Protein AF-W4SC70-F1 (afdb_monomer_lite)

Foldseek 3Di:
DDQDPDVLGKDWDDPPQFIWIPDWAFPCVDPQRWIWTQDRNDTGTDHHDDPVVVVVVVVSSVVSCCVVVVVDDDPPPPPPPPDPDDDDDDPPPPVVVVVVVVPD

Sequence (104 aa):
MVTPFTPTDWRMTFNGESVTLSPSVGNWNQDCRSHYVIQENRVIECGPWSEAHVEAERNRDKSAKAQYYQVSTPVKSDTTATEFTDDAARASGLWSRLREWLFR

pLDDT: mean 78.41, std 18.68, range [39.41, 97.94]

Organism: NCBI:txid1418095

Radius of gyration: 24.66 Å; chains: 1; bounding box: 50×75×33 Å

Secondary structure (DSSP, 8-state):
------TTS-EEEE-SS-EEEEEEEE-TTSTT--EEEEETTEEEEEPPPPHHHHHHHHHHHHHHHHHHHHH-------------------TTTTHHHHHHHHT-

Structure (mmCIF, N/CA/C/O backbone):
data_AF-W4SC70-F1
#
_entry.id   AF-W4SC70-F1
#
loop_
_atom_site.group_PDB
_atom_site.id
_atom_site.type_symbol
_atom_site.label_atom_id
_atom_site.label_alt_id
_atom_site.label_comp_id
_atom_site.label_asym_id
_atom_site.label_entity_id
_atom_site.label_seq_id
_atom_site.pdbx_PDB_ins_code
_atom_site.Cartn_x
_atom_site.Cartn_y
_atom_site.Cartn_z
_atom_site.occupancy
_atom_site.B_iso_or_equiv
_atom_site.auth_seq_id
_atom_site.auth_comp_id
_atom_site.auth_asym_id
_atom_site.auth_atom_id
_atom_site.pdbx_PDB_model_num
ATOM 1 N N . MET A 1 1 ? -4.394 -8.585 -7.887 1.00 67.00 1 MET A N 1
ATOM 2 C CA . MET A 1 1 ? -3.894 -8.073 -6.594 1.00 67.00 1 MET A CA 1
ATOM 3 C C . MET A 1 1 ? -5.067 -8.021 -5.629 1.00 67.00 1 MET A C 1
ATOM 5 O O . MET A 1 1 ? -6.166 -7.737 -6.084 1.00 67.00 1 MET A O 1
ATOM 9 N N . VAL A 1 2 ? -4.844 -8.306 -4.348 1.00 81.94 2 VAL A N 1
ATOM 10 C CA . VAL A 1 2 ? -5.824 -8.123 -3.265 1.00 81.94 2 VAL A CA 1
ATOM 11 C C . VAL A 1 2 ? -5.131 -7.441 -2.085 1.00 81.94 2 VAL A C 1
ATOM 13 O O . VAL A 1 2 ? -3.921 -7.601 -1.939 1.00 81.94 2 VAL A O 1
ATOM 16 N N . THR A 1 3 ? -5.880 -6.698 -1.267 1.00 87.81 3 THR A N 1
ATOM 17 C CA . THR A 1 3 ? -5.377 -5.990 -0.073 1.00 87.81 3 THR A CA 1
ATOM 18 C C . THR A 1 3 ? -6.038 -6.519 1.209 1.00 87.81 3 THR A C 1
ATOM 20 O O . THR A 1 3 ? -6.858 -5.822 1.809 1.00 87.81 3 THR A O 1
ATOM 23 N N . PRO A 1 4 ? -5.782 -7.776 1.611 1.00 90.19 4 PRO A N 1
ATOM 24 C CA . PRO A 1 4 ? -6.347 -8.337 2.833 1.00 90.19 4 PRO A CA 1
ATOM 25 C C . PRO A 1 4 ? -5.831 -7.624 4.092 1.00 90.19 4 PRO A C 1
ATOM 27 O O . PRO A 1 4 ? -4.651 -7.309 4.210 1.00 90.19 4 PRO A O 1
ATOM 30 N N . PHE A 1 5 ? -6.699 -7.433 5.082 1.00 91.25 5 PHE A N 1
ATOM 31 C CA . PHE A 1 5 ? -6.324 -6.879 6.390 1.00 91.25 5 PHE A CA 1
ATOM 32 C C . PHE A 1 5 ? -5.894 -7.970 7.372 1.00 91.25 5 PHE A C 1
ATOM 34 O O . PHE A 1 5 ? -6.346 -8.005 8.518 1.00 91.25 5 PHE A O 1
ATOM 41 N N . THR A 1 6 ? -5.044 -8.900 6.923 1.00 90.25 6 THR A N 1
ATOM 42 C CA . THR A 1 6 ? -4.436 -9.840 7.868 1.00 90.25 6 THR A CA 1
ATOM 43 C C . THR A 1 6 ? -3.458 -9.092 8.782 1.00 90.25 6 THR A C 1
ATOM 45 O O . THR A 1 6 ? -2.972 -8.015 8.423 1.00 90.25 6 THR A O 1
ATOM 48 N N . PRO A 1 7 ? -3.114 -9.652 9.953 1.00 90.31 7 PRO A N 1
ATOM 49 C CA . PRO A 1 7 ? -2.221 -8.999 10.911 1.00 90.31 7 PRO A CA 1
ATOM 50 C C . PRO A 1 7 ? -0.847 -8.589 10.357 1.00 90.31 7 PRO A C 1
ATOM 52 O O . PRO A 1 7 ? -0.209 -7.703 10.930 1.00 90.31 7 PRO A O 1
ATOM 55 N N . THR A 1 8 ? -0.391 -9.221 9.271 1.00 91.88 8 THR A N 1
ATOM 56 C CA . THR A 1 8 ? 0.934 -8.995 8.675 1.00 91.88 8 THR A CA 1
ATOM 57 C C . THR A 1 8 ? 0.911 -8.225 7.360 1.00 91.88 8 THR A C 1
ATOM 59 O O . THR A 1 8 ? 1.970 -7.783 6.926 1.00 91.88 8 THR A O 1
ATOM 62 N N . ASP A 1 9 ? -0.255 -8.092 6.724 1.00 91.44 9 ASP A N 1
ATOM 63 C CA . ASP A 1 9 ? -0.390 -7.478 5.404 1.00 91.44 9 ASP A CA 1
ATOM 64 C C . ASP A 1 9 ? -0.622 -5.952 5.533 1.00 91.44 9 ASP A C 1
ATOM 66 O O . ASP A 1 9 ? 0.262 -5.212 5.972 1.00 91.44 9 ASP A O 1
ATOM 70 N N . TRP A 1 10 ? -1.812 -5.457 5.171 1.00 92.62 10 TRP A N 1
ATOM 71 C CA . TRP A 1 10 ? -2.153 -4.036 5.249 1.00 92.62 10 TRP A CA 1
ATOM 72 C C . TRP A 1 10 ? -2.826 -3.678 6.572 1.00 92.62 10 TRP A C 1
ATOM 74 O O . TRP A 1 10 ? -3.669 -4.404 7.099 1.00 92.62 10 TRP A O 1
ATOM 84 N N . ARG A 1 11 ? -2.502 -2.488 7.073 1.00 93.81 11 ARG A N 1
ATOM 85 C CA . ARG A 1 11 ? -3.095 -1.870 8.252 1.00 93.81 11 ARG A CA 1
ATOM 86 C C . ARG A 1 11 ? -3.801 -0.586 7.859 1.00 93.81 11 ARG A C 1
ATOM 88 O O . ARG A 1 11 ? -3.170 0.357 7.379 1.00 93.81 11 ARG A O 1
ATOM 95 N N . MET A 1 12 ? -5.098 -0.552 8.133 1.00 95.56 12 MET A N 1
ATOM 96 C CA . MET A 1 12 ? -5.898 0.662 8.089 1.00 95.56 12 MET A CA 1
ATOM 97 C C . MET A 1 12 ? -5.971 1.269 9.491 1.00 95.56 12 MET A C 1
ATOM 99 O O . MET A 1 12 ? -6.293 0.573 10.455 1.00 95.56 12 MET A O 1
ATOM 103 N N . THR A 1 13 ? -5.671 2.557 9.613 1.00 96.25 13 THR A N 1
ATOM 104 C CA . THR A 1 13 ? -5.844 3.326 10.847 1.00 96.25 13 THR A CA 1
ATOM 105 C C . THR A 1 13 ? -6.885 4.413 10.633 1.00 96.25 13 THR A C 1
ATOM 107 O O . THR A 1 13 ? -6.962 5.008 9.560 1.00 96.25 13 THR A O 1
ATOM 110 N N . PHE A 1 14 ? -7.693 4.663 11.662 1.00 97.25 14 PHE A N 1
ATOM 111 C CA . PHE A 1 14 ? -8.668 5.747 11.699 1.00 97.25 14 PHE A CA 1
ATOM 112 C C . PHE A 1 14 ? -8.467 6.529 12.994 1.00 97.25 14 PHE A C 1
ATOM 114 O O . PHE A 1 14 ? -8.485 5.938 14.073 1.00 97.25 14 PHE A O 1
ATOM 121 N N . ASN A 1 15 ? -8.244 7.837 12.889 1.00 95.56 15 ASN A N 1
ATOM 122 C CA . ASN A 1 15 ? -7.976 8.702 14.044 1.00 95.56 15 ASN A CA 1
ATOM 123 C C . ASN A 1 15 ? -9.223 9.460 14.547 1.00 95.56 15 ASN A C 1
ATOM 125 O O . ASN A 1 15 ? -9.094 10.323 15.409 1.00 95.56 15 ASN A O 1
ATOM 129 N N . GLY A 1 16 ? -10.412 9.157 14.015 1.00 97.75 16 GLY A N 1
ATOM 130 C CA . GLY A 1 16 ? -11.653 9.886 14.299 1.00 97.75 16 GLY A CA 1
ATOM 131 C C . GLY A 1 16 ? -12.046 10.895 13.215 1.00 97.75 16 GLY A C 1
ATOM 132 O O . GLY A 1 16 ? -13.210 11.275 13.146 1.00 97.75 16 GLY A O 1
ATOM 133 N N . GLU A 1 17 ? -11.117 11.268 12.334 1.00 97.94 17 GLU A N 1
ATOM 134 C CA . GLU A 1 17 ? -11.339 12.232 11.247 1.00 97.94 17 GLU A CA 1
ATOM 135 C C . GLU A 1 17 ? -10.907 11.672 9.886 1.00 97.94 17 GLU A C 1
ATOM 137 O O . GLU A 1 17 ? -11.603 11.816 8.879 1.00 97.94 17 GLU A O 1
ATOM 142 N N . SER A 1 18 ? -9.764 10.989 9.847 1.00 97.69 18 SER A N 1
ATOM 143 C CA . SER A 1 18 ? -9.143 10.532 8.618 1.00 97.69 18 SER A CA 1
ATOM 144 C C . SER A 1 18 ? -8.620 9.104 8.693 1.00 97.69 18 SER A C 1
ATOM 146 O O . SER A 1 18 ? -8.291 8.566 9.755 1.00 97.69 18 SER A O 1
ATOM 148 N N . VAL A 1 19 ? -8.594 8.475 7.521 1.00 96.88 19 VAL A N 1
ATOM 149 C CA . VAL A 1 19 ? -8.146 7.107 7.298 1.00 96.88 19 VAL A CA 1
ATOM 150 C C . VAL A 1 19 ? -6.776 7.125 6.638 1.00 96.88 19 VAL A C 1
ATOM 152 O O . VAL A 1 19 ? -6.537 7.857 5.676 1.00 96.88 19 VAL A O 1
ATOM 155 N N . THR A 1 20 ? -5.884 6.278 7.138 1.00 97.38 20 THR A N 1
ATOM 156 C CA . THR A 1 20 ? -4.574 6.014 6.540 1.00 97.38 20 THR A CA 1
ATOM 157 C C . THR A 1 20 ? -4.411 4.515 6.315 1.00 97.38 20 THR A C 1
ATOM 159 O O . THR A 1 20 ? -4.833 3.705 7.140 1.00 97.38 20 THR A O 1
ATOM 162 N N . LEU A 1 21 ? -3.806 4.141 5.190 1.00 96.00 21 LEU A N 1
ATOM 163 C CA . LEU A 1 21 ? -3.508 2.762 4.817 1.00 96.00 21 LEU A CA 1
ATOM 164 C C . LEU A 1 21 ? -1.999 2.593 4.655 1.00 96.00 21 LEU A C 1
ATOM 166 O O . LEU A 1 21 ? -1.356 3.347 3.925 1.00 96.00 21 LEU A O 1
ATOM 170 N N . SER A 1 22 ? -1.443 1.585 5.321 1.00 92.12 22 SER A N 1
ATOM 171 C CA . SER A 1 22 ? -0.012 1.275 5.272 1.00 92.12 22 SER A CA 1
ATOM 172 C C . SER A 1 22 ? 0.229 -0.241 5.254 1.00 92.12 22 SER A C 1
ATOM 174 O O . SER A 1 22 ? -0.520 -0.962 5.913 1.00 92.12 22 SER A O 1
ATOM 176 N N . PRO A 1 23 ? 1.254 -0.757 4.551 1.00 91.56 23 PRO A N 1
ATOM 177 C CA . PRO A 1 23 ? 2.110 -0.051 3.590 1.00 91.56 23 PRO A CA 1
ATOM 178 C C . PRO A 1 23 ? 1.337 0.330 2.307 1.00 91.56 23 PRO A C 1
ATOM 180 O O . PRO A 1 23 ? 0.110 0.235 2.264 1.00 91.56 23 PRO A O 1
ATOM 183 N N . SER A 1 24 ? 2.042 0.806 1.277 1.00 92.00 24 SER A N 1
ATOM 184 C CA . SER A 1 24 ? 1.435 1.185 -0.004 1.00 92.00 24 SER A CA 1
ATOM 185 C C . SER A 1 24 ? 0.665 0.030 -0.661 1.00 92.00 24 SER A C 1
ATOM 187 O O . SER A 1 24 ? 0.928 -1.156 -0.440 1.00 92.00 24 SER A O 1
ATOM 189 N N . VAL A 1 25 ? -0.308 0.381 -1.498 1.00 91.06 25 VAL A N 1
ATOM 190 C CA . VAL A 1 25 ? -1.018 -0.563 -2.363 1.00 91.06 25 VAL A CA 1
ATOM 191 C C . VAL A 1 25 ? -0.336 -0.521 -3.719 1.00 91.06 25 VAL A C 1
ATOM 193 O O . VAL A 1 25 ? -0.452 0.464 -4.446 1.00 91.06 25 VAL A O 1
ATOM 196 N N . GLY A 1 26 ? 0.416 -1.569 -4.052 1.00 87.62 26 GLY A N 1
ATOM 197 C CA . GLY A 1 26 ? 1.153 -1.631 -5.307 1.00 87.62 26 GLY A CA 1
ATOM 198 C C . GLY A 1 26 ? 0.839 -2.830 -6.187 1.00 87.62 26 GLY A C 1
ATOM 199 O O . GLY A 1 26 ? 0.750 -3.968 -5.734 1.00 87.62 26 GLY A O 1
ATOM 200 N N . ASN A 1 27 ? 0.734 -2.567 -7.486 1.00 81.75 27 ASN A N 1
ATOM 201 C CA . ASN A 1 27 ? 0.451 -3.556 -8.514 1.00 81.75 27 ASN A CA 1
ATOM 202 C C . ASN A 1 27 ? 1.751 -4.034 -9.182 1.00 81.75 27 ASN A C 1
ATOM 204 O O . ASN A 1 27 ? 1.963 -3.874 -10.382 1.00 81.75 27 ASN A O 1
ATOM 208 N N . TRP A 1 28 ? 2.664 -4.588 -8.381 1.00 75.62 28 TRP A N 1
ATOM 209 C CA . TRP A 1 28 ? 4.051 -4.861 -8.792 1.00 75.62 28 TRP A CA 1
ATOM 210 C C . TRP A 1 28 ? 4.211 -5.992 -9.817 1.00 75.62 28 TRP A C 1
ATOM 212 O O . TRP A 1 28 ? 5.277 -6.135 -10.408 1.00 75.62 28 TRP A O 1
ATOM 222 N N . ASN A 1 29 ? 3.172 -6.808 -10.010 1.00 75.69 29 ASN A N 1
ATOM 223 C CA . ASN A 1 29 ? 3.166 -7.895 -10.993 1.00 75.69 29 ASN A CA 1
ATOM 224 C C . ASN A 1 29 ? 2.726 -7.42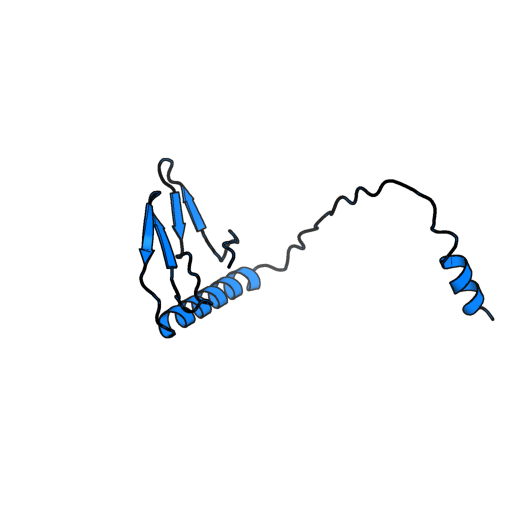8 -12.392 1.00 75.69 29 ASN A C 1
ATOM 226 O O . ASN A 1 29 ? 2.660 -8.251 -13.298 1.00 75.69 29 ASN A O 1
ATOM 230 N N . GLN A 1 30 ? 2.392 -6.146 -12.557 1.00 79.44 30 GLN A N 1
ATOM 231 C CA . GLN A 1 30 ? 2.066 -5.541 -13.848 1.00 79.44 30 GLN A CA 1
ATOM 232 C C . GLN A 1 30 ? 3.235 -4.692 -14.346 1.00 79.44 30 GLN A C 1
ATOM 234 O O . GLN A 1 30 ? 3.993 -4.145 -13.543 1.00 79.44 30 GLN A O 1
ATOM 239 N N . ASP A 1 31 ? 3.331 -4.518 -15.663 1.00 77.88 31 ASP A N 1
ATOM 240 C CA . ASP A 1 31 ? 4.427 -3.789 -16.318 1.00 77.88 31 ASP A CA 1
ATOM 241 C C . ASP A 1 31 ? 4.580 -2.347 -15.818 1.00 77.88 31 ASP A C 1
ATOM 243 O O . ASP A 1 31 ? 5.690 -1.826 -15.726 1.00 77.88 31 ASP A O 1
ATOM 247 N N . CYS A 1 32 ? 3.473 -1.708 -15.430 1.00 81.12 32 CYS A N 1
ATOM 248 C CA . CYS A 1 32 ? 3.487 -0.344 -14.910 1.00 81.12 32 CYS A CA 1
ATOM 249 C C . CYS A 1 32 ? 4.119 -0.224 -13.516 1.00 81.12 32 CYS A C 1
ATOM 251 O O . CYS A 1 32 ? 4.540 0.871 -13.149 1.00 81.12 32 CYS A O 1
ATOM 253 N N . ARG A 1 33 ? 4.165 -1.319 -12.735 1.00 83.06 33 ARG A N 1
ATOM 254 C CA . ARG A 1 33 ? 4.675 -1.378 -11.349 1.00 83.06 33 ARG A CA 1
ATOM 255 C C . ARG A 1 33 ? 4.208 -0.205 -10.474 1.00 83.06 33 ARG A C 1
ATOM 257 O O . ARG A 1 33 ? 4.937 0.248 -9.588 1.00 83.06 33 ARG A O 1
ATOM 264 N N . SER A 1 34 ? 3.010 0.309 -10.746 1.00 86.44 34 SER A N 1
ATOM 265 C CA . SER A 1 34 ? 2.476 1.486 -10.075 1.00 86.44 34 SER A CA 1
ATOM 266 C C . SER A 1 34 ? 2.058 1.146 -8.651 1.00 86.44 34 SER A C 1
ATOM 268 O O . SER A 1 34 ? 1.718 0.001 -8.327 1.00 86.44 34 SER A O 1
ATOM 270 N N . HIS A 1 35 ? 2.095 2.149 -7.782 1.00 91.88 35 HIS A N 1
ATOM 271 C CA . HIS A 1 35 ? 1.583 2.024 -6.428 1.00 91.88 35 HIS A CA 1
ATOM 272 C C . HIS A 1 35 ? 1.067 3.364 -5.924 1.00 91.88 35 HIS A C 1
ATOM 274 O O . HIS A 1 35 ? 1.390 4.418 -6.469 1.00 91.88 35 HIS A O 1
ATOM 280 N N . TYR A 1 36 ? 0.251 3.316 -4.883 1.00 92.69 36 TYR A N 1
ATOM 281 C CA . TYR A 1 36 ? -0.240 4.505 -4.207 1.00 92.69 36 TYR A CA 1
ATOM 282 C C . TYR A 1 36 ? -0.300 4.278 -2.700 1.00 92.69 36 TYR A C 1
ATOM 284 O O . TYR A 1 36 ? -0.324 3.145 -2.211 1.00 92.69 36 TYR A O 1
ATOM 292 N N . VAL A 1 37 ? -0.328 5.375 -1.957 1.00 94.38 37 VAL A N 1
ATOM 293 C CA . VAL A 1 37 ? -0.528 5.392 -0.508 1.00 94.38 37 VAL A CA 1
ATOM 294 C C . VAL A 1 37 ? -1.836 6.116 -0.223 1.00 94.38 37 VAL A C 1
ATOM 296 O O . VAL A 1 37 ? -2.161 7.086 -0.902 1.00 94.38 37 VAL A O 1
ATOM 299 N N . ILE A 1 38 ? -2.595 5.650 0.770 1.00 96.50 38 ILE A N 1
ATOM 300 C CA . ILE A 1 38 ? -3.712 6.427 1.312 1.00 96.50 38 ILE A CA 1
ATOM 301 C C . ILE A 1 38 ? -3.237 7.035 2.622 1.00 96.50 38 ILE A C 1
ATOM 303 O O . ILE A 1 38 ? -2.942 6.300 3.561 1.00 96.50 38 ILE A O 1
ATOM 307 N N . GLN A 1 39 ? -3.171 8.358 2.686 1.00 96.81 39 GLN A N 1
ATOM 308 C CA . GLN A 1 39 ? -2.778 9.091 3.883 1.00 96.81 39 GLN A CA 1
ATOM 309 C C . GLN A 1 39 ? -3.796 10.189 4.148 1.00 96.81 39 GLN A C 1
ATOM 311 O O . GLN A 1 39 ? -4.070 11.000 3.268 1.00 96.81 39 GLN A O 1
ATOM 316 N N . GLU A 1 40 ? -4.367 10.197 5.350 1.00 97.19 40 GLU A N 1
ATOM 317 C CA . GLU A 1 40 ? -5.342 11.205 5.782 1.00 97.19 40 GLU A CA 1
ATOM 318 C C . GLU A 1 40 ? -6.476 11.436 4.758 1.00 97.19 40 GLU A C 1
ATOM 320 O O . GLU A 1 40 ? -6.756 12.560 4.347 1.00 97.19 40 GLU A O 1
ATOM 325 N N . ASN A 1 41 ? -7.126 10.354 4.315 1.00 97.00 41 ASN A N 1
ATOM 326 C CA . ASN A 1 41 ? -8.164 10.343 3.269 1.00 97.00 41 ASN A CA 1
ATOM 327 C C . ASN A 1 41 ? -7.704 10.772 1.861 1.00 97.00 41 ASN A C 1
ATOM 329 O O . ASN A 1 41 ? -8.541 10.934 0.972 1.00 97.00 41 ASN A O 1
ATOM 333 N N . ARG A 1 42 ? -6.402 10.947 1.613 1.00 97.38 42 ARG A N 1
ATOM 334 C CA . ARG A 1 42 ? -5.868 11.326 0.297 1.00 97.38 42 ARG A CA 1
ATOM 335 C C . ARG A 1 42 ? -5.141 10.165 -0.354 1.00 97.38 42 ARG A C 1
ATOM 337 O O . ARG A 1 42 ? -4.349 9.484 0.290 1.00 97.38 42 ARG A O 1
ATOM 344 N N . VAL A 1 43 ? -5.381 9.982 -1.648 1.00 96.12 43 VAL A N 1
ATOM 345 C CA . VAL A 1 43 ? -4.609 9.061 -2.485 1.00 96.12 43 VAL A CA 1
ATOM 346 C C . VAL A 1 43 ? -3.374 9.798 -2.989 1.00 96.12 43 VAL A C 1
ATOM 348 O O . VAL A 1 43 ? -3.487 10.807 -3.681 1.00 96.12 43 VAL A O 1
ATOM 351 N N . ILE A 1 44 ? -2.201 9.296 -2.623 1.00 95.06 44 ILE A N 1
ATOM 352 C CA . ILE A 1 44 ? -0.903 9.789 -3.070 1.00 95.06 44 ILE A CA 1
ATOM 353 C C . ILE A 1 44 ? -0.364 8.772 -4.069 1.00 95.06 44 ILE A C 1
ATOM 355 O O . ILE A 1 44 ? 0.079 7.683 -3.691 1.00 95.06 44 ILE A O 1
ATOM 359 N N . GLU A 1 45 ? -0.437 9.110 -5.353 1.00 91.81 45 GLU A N 1
ATOM 360 C CA . GLU A 1 45 ? 0.177 8.305 -6.405 1.00 91.81 45 GLU A CA 1
ATOM 361 C C . GLU A 1 45 ? 1.695 8.322 -6.257 1.00 91.81 45 GLU A C 1
ATOM 363 O O . GLU A 1 45 ? 2.310 9.361 -6.011 1.00 91.81 45 GLU A O 1
ATOM 368 N N . CYS A 1 46 ? 2.303 7.154 -6.405 1.00 87.62 46 CYS A N 1
ATOM 369 C CA . CYS A 1 46 ? 3.739 6.991 -6.318 1.00 87.62 46 CYS A CA 1
ATOM 370 C C . CYS A 1 46 ? 4.275 6.462 -7.653 1.00 87.62 46 CYS A C 1
ATOM 372 O O . CYS A 1 46 ? 3.622 5.679 -8.348 1.00 87.62 46 CYS A O 1
ATOM 374 N N . GLY A 1 47 ? 5.485 6.893 -8.011 1.00 86.00 47 GLY A N 1
ATOM 375 C CA . GLY A 1 47 ? 6.153 6.442 -9.230 1.00 86.00 47 GLY A CA 1
ATOM 376 C C . GLY A 1 47 ? 6.429 4.930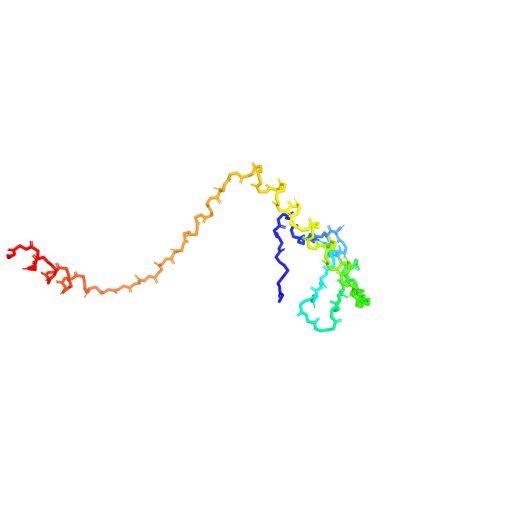 -9.242 1.00 86.00 47 GLY A C 1
ATOM 377 O O . GLY A 1 47 ? 6.289 4.252 -8.221 1.00 86.00 47 GLY A O 1
ATOM 378 N N . PRO A 1 48 ? 6.848 4.373 -10.387 1.00 88.12 48 PRO A N 1
ATOM 379 C CA . PRO A 1 48 ? 7.156 2.954 -10.488 1.00 88.12 48 PRO A CA 1
ATOM 380 C C . PRO A 1 48 ? 8.323 2.576 -9.572 1.00 88.12 48 PRO A C 1
ATOM 382 O O . PRO A 1 48 ? 9.316 3.298 -9.455 1.00 88.12 48 PRO A O 1
ATOM 385 N N . TRP A 1 49 ? 8.227 1.410 -8.940 1.00 88.38 49 TRP A N 1
ATOM 386 C CA . TRP A 1 49 ? 9.350 0.841 -8.201 1.00 88.38 49 TRP A CA 1
ATOM 387 C C . TRP A 1 49 ? 10.358 0.151 -9.122 1.00 88.38 49 TRP A C 1
ATOM 389 O O . TRP A 1 49 ? 10.005 -0.512 -10.101 1.00 88.38 49 TRP A O 1
ATOM 399 N N . SER A 1 50 ? 11.636 0.271 -8.757 1.00 89.38 50 SER A N 1
ATOM 400 C CA . SER A 1 50 ? 12.699 -0.567 -9.305 1.00 89.38 50 SER A CA 1
ATOM 401 C C . SER A 1 50 ? 12.553 -2.002 -8.793 1.00 89.38 50 SER A C 1
ATOM 403 O O . SER A 1 50 ? 11.893 -2.259 -7.784 1.00 89.38 50 SER A O 1
ATOM 405 N N . GLU A 1 51 ? 13.203 -2.953 -9.459 1.00 88.88 51 GLU A N 1
ATOM 406 C CA . GLU A 1 51 ? 13.177 -4.362 -9.037 1.00 88.88 51 GLU A CA 1
ATOM 407 C C . GLU A 1 51 ? 13.736 -4.556 -7.629 1.00 88.88 51 GLU A C 1
ATOM 409 O O . GLU A 1 51 ? 13.191 -5.337 -6.854 1.00 88.88 51 GLU A O 1
ATOM 414 N N . ALA A 1 52 ? 14.760 -3.779 -7.269 1.00 92.06 52 ALA A N 1
ATOM 415 C CA . ALA A 1 52 ? 15.334 -3.793 -5.931 1.00 92.06 52 ALA A CA 1
ATOM 416 C C . ALA A 1 52 ? 14.311 -3.383 -4.857 1.00 92.06 52 ALA A C 1
ATOM 418 O O . ALA A 1 52 ? 14.253 -4.016 -3.806 1.00 92.06 52 ALA A O 1
ATOM 419 N N . HIS A 1 53 ? 13.474 -2.372 -5.123 1.00 90.62 53 HIS A N 1
ATOM 420 C CA . HIS A 1 53 ? 12.420 -1.960 -4.189 1.00 90.62 53 HIS A CA 1
ATOM 421 C C . HIS A 1 53 ? 11.327 -3.028 -4.053 1.00 90.62 53 HIS A C 1
ATOM 423 O O . HIS A 1 53 ? 10.910 -3.340 -2.939 1.00 90.62 53 HIS A O 1
ATOM 429 N N . VAL A 1 54 ? 10.904 -3.638 -5.167 1.00 89.06 54 VAL A N 1
ATOM 430 C CA . VAL A 1 54 ? 9.911 -4.726 -5.143 1.00 89.06 54 VAL A CA 1
ATOM 431 C C . VAL A 1 54 ? 10.434 -5.926 -4.350 1.00 89.06 54 VAL A C 1
ATOM 433 O O . VAL A 1 54 ? 9.704 -6.500 -3.542 1.00 89.06 54 VAL A O 1
ATOM 436 N N . GLU A 1 55 ? 11.694 -6.308 -4.552 1.00 91.56 55 GLU A N 1
ATOM 437 C CA . GLU A 1 55 ? 12.279 -7.452 -3.853 1.00 91.56 55 GLU A CA 1
ATOM 438 C C . GLU A 1 55 ? 12.508 -7.167 -2.365 1.00 91.56 55 GLU A C 1
ATOM 440 O O . GLU A 1 55 ? 12.263 -8.035 -1.525 1.00 91.56 55 GLU A O 1
ATOM 445 N N . ALA A 1 56 ? 12.895 -5.937 -2.015 1.00 91.94 56 ALA A N 1
ATOM 446 C CA . ALA A 1 56 ? 12.993 -5.508 -0.625 1.00 91.94 56 ALA A CA 1
ATOM 447 C C . ALA A 1 56 ? 11.648 -5.653 0.107 1.00 91.94 56 ALA A C 1
ATOM 449 O O . ALA A 1 56 ? 11.607 -6.244 1.188 1.00 91.94 56 ALA A O 1
ATOM 450 N N . GLU A 1 57 ? 10.539 -5.208 -0.495 1.00 90.19 57 GLU A N 1
ATOM 451 C CA . GLU A 1 57 ? 9.220 -5.369 0.127 1.00 90.19 57 GLU A CA 1
ATOM 452 C C . GLU A 1 57 ? 8.744 -6.817 0.178 1.00 90.19 57 GLU A C 1
ATOM 454 O O . GLU A 1 57 ? 8.20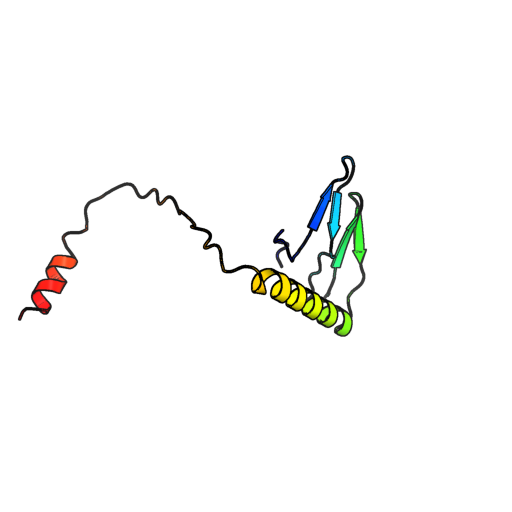0 -7.247 1.194 1.00 90.19 57 GLU A O 1
ATOM 459 N N . ARG A 1 58 ? 9.001 -7.621 -0.859 1.00 90.81 58 ARG A N 1
ATOM 460 C CA . ARG A 1 58 ? 8.702 -9.062 -0.807 1.00 90.81 58 ARG A CA 1
ATOM 461 C C . ARG A 1 58 ? 9.440 -9.747 0.339 1.00 90.81 58 ARG A C 1
ATOM 463 O O . ARG A 1 58 ? 8.871 -10.610 1.004 1.00 90.81 58 ARG A O 1
ATOM 470 N N . ASN A 1 59 ? 10.691 -9.372 0.585 1.00 93.31 59 ASN A N 1
ATOM 471 C CA . ASN A 1 59 ? 11.472 -9.920 1.689 1.00 93.31 59 ASN A CA 1
ATOM 472 C C . ASN A 1 59 ? 10.967 -9.430 3.050 1.00 93.31 59 ASN A C 1
ATOM 474 O O . ASN A 1 59 ? 10.912 -10.224 3.995 1.00 93.31 59 ASN A O 1
ATOM 478 N N . ARG A 1 60 ? 10.528 -8.169 3.145 1.00 91.06 60 ARG A N 1
ATOM 479 C CA . ARG A 1 60 ? 9.873 -7.626 4.341 1.00 91.06 60 ARG A CA 1
ATOM 480 C C . ARG A 1 60 ? 8.586 -8.387 4.666 1.00 91.06 60 ARG A C 1
ATOM 482 O O . ARG A 1 60 ? 8.423 -8.826 5.801 1.00 91.06 60 ARG A O 1
ATOM 489 N N . ASP A 1 61 ? 7.726 -8.599 3.670 1.00 90.62 61 ASP A N 1
ATOM 490 C CA . ASP A 1 61 ? 6.457 -9.327 3.805 1.00 90.62 61 ASP A CA 1
ATOM 491 C C . ASP A 1 61 ? 6.674 -10.787 4.228 1.00 90.62 61 ASP A C 1
ATOM 493 O O . ASP A 1 61 ? 6.105 -11.244 5.221 1.00 90.62 61 ASP A O 1
ATOM 497 N N . LYS A 1 62 ? 7.580 -11.506 3.547 1.00 92.19 62 LYS A N 1
ATOM 498 C CA . LYS A 1 62 ? 7.958 -12.882 3.919 1.00 92.19 62 LYS A CA 1
ATOM 499 C C . LYS A 1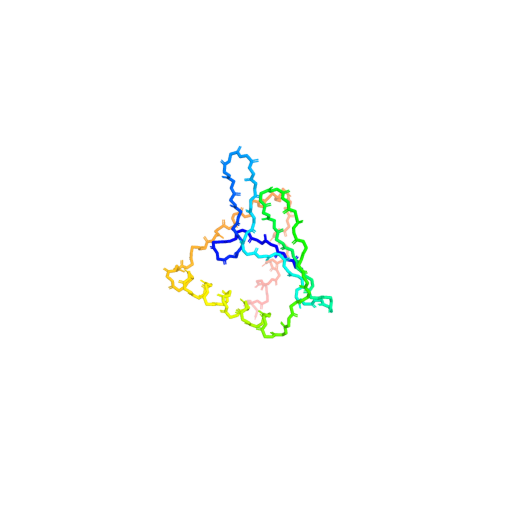 62 ? 8.446 -12.963 5.364 1.00 92.19 62 LYS A C 1
ATOM 501 O O . LYS A 1 62 ? 8.056 -13.877 6.089 1.00 92.19 62 LYS A O 1
ATOM 506 N N . SER A 1 63 ? 9.280 -12.012 5.783 1.00 93.00 63 SER A N 1
ATOM 507 C CA . SER A 1 63 ? 9.833 -11.979 7.140 1.00 93.00 63 SER A CA 1
ATOM 508 C C . SER A 1 63 ? 8.752 -11.697 8.184 1.00 93.00 63 SER A C 1
ATOM 510 O O . SER A 1 63 ? 8.686 -12.400 9.189 1.00 93.00 63 SER A O 1
ATOM 512 N N . ALA A 1 64 ? 7.865 -10.730 7.928 1.00 90.25 64 ALA A N 1
ATOM 513 C CA . ALA A 1 64 ? 6.754 -10.404 8.822 1.00 90.25 64 ALA A CA 1
ATOM 514 C C . ALA A 1 64 ? 5.793 -11.593 8.997 1.00 90.25 64 ALA A C 1
ATOM 516 O O . ALA A 1 64 ? 5.412 -11.928 10.121 1.00 90.25 64 ALA A O 1
ATOM 517 N N . LYS A 1 65 ? 5.460 -12.283 7.899 1.00 92.75 65 LYS A N 1
ATOM 518 C CA . LYS A 1 65 ? 4.645 -13.507 7.917 1.00 92.75 65 LYS A CA 1
ATOM 519 C C . LYS A 1 65 ? 5.321 -14.631 8.686 1.00 92.75 65 LYS A C 1
ATOM 521 O O . LYS A 1 65 ? 4.691 -15.232 9.553 1.00 92.75 65 LYS A O 1
ATOM 526 N N . ALA A 1 66 ? 6.598 -14.893 8.410 1.00 92.44 66 ALA A N 1
ATOM 527 C CA . ALA A 1 66 ? 7.351 -15.916 9.123 1.00 92.44 66 ALA A CA 1
ATOM 528 C C . ALA A 1 66 ? 7.344 -15.652 10.635 1.00 92.44 66 ALA A C 1
ATOM 530 O O . ALA A 1 66 ? 7.009 -16.549 11.399 1.00 92.44 66 ALA A O 1
ATOM 531 N N . GLN A 1 67 ? 7.612 -14.417 11.061 1.00 91.50 67 GLN A N 1
ATOM 532 C CA . GLN A 1 67 ? 7.616 -14.043 12.477 1.00 91.50 67 GLN A CA 1
ATOM 533 C C . GLN A 1 67 ? 6.246 -14.215 13.147 1.00 91.50 67 GLN A C 1
ATOM 535 O O . GLN A 1 67 ? 6.166 -14.766 14.241 1.00 91.50 67 GLN A O 1
ATOM 540 N N . TYR A 1 68 ? 5.161 -13.777 12.504 1.00 90.00 68 TYR A N 1
ATOM 541 C CA . TYR A 1 68 ? 3.820 -13.840 13.094 1.00 90.00 68 TYR A CA 1
ATOM 542 C C . TYR A 1 68 ? 3.271 -15.275 13.177 1.00 90.00 68 TYR A C 1
ATOM 544 O O . TYR A 1 68 ? 2.698 -15.679 14.193 1.00 90.00 68 TYR A O 1
ATOM 552 N N . TYR A 1 69 ? 3.473 -16.070 12.123 1.00 88.31 69 TYR A N 1
ATOM 553 C CA . TYR A 1 69 ? 2.931 -17.428 12.038 1.00 88.31 69 TYR A CA 1
ATOM 554 C C . TYR A 1 69 ? 3.840 -18.503 12.649 1.00 88.31 69 TYR A C 1
ATOM 556 O O . TYR A 1 69 ? 3.332 -19.550 13.029 1.00 88.31 69 TYR A O 1
ATOM 564 N N . GLN A 1 70 ? 5.146 -18.270 12.830 1.00 83.44 70 GLN A N 1
ATOM 565 C CA . GLN A 1 70 ? 5.995 -19.193 13.607 1.00 83.44 70 GLN A CA 1
ATOM 566 C C . GLN A 1 70 ? 5.582 -19.264 15.083 1.00 83.44 70 GLN A C 1
ATOM 568 O O . GLN A 1 70 ? 5.750 -20.303 15.715 1.00 83.44 70 GLN A O 1
ATOM 573 N N . VAL A 1 71 ? 5.031 -18.175 15.625 1.00 67.69 71 VAL A N 1
ATOM 574 C CA . VAL A 1 71 ? 4.583 -18.088 17.026 1.00 67.69 71 VAL A CA 1
ATOM 575 C C . VAL A 1 71 ? 3.146 -18.606 17.198 1.00 67.69 71 VAL A C 1
ATOM 577 O O . VAL A 1 71 ? 2.745 -18.981 18.298 1.00 67.69 71 VAL A O 1
ATOM 580 N N . SER A 1 72 ? 2.384 -18.697 16.107 1.00 58.28 72 SER A N 1
ATOM 581 C CA . SER A 1 72 ? 0.969 -19.067 16.115 1.00 58.28 72 SER A CA 1
ATOM 582 C C . SER A 1 72 ? 0.784 -20.465 15.520 1.00 58.28 72 SER A C 1
ATOM 584 O O . SER A 1 72 ? 0.716 -20.633 14.305 1.00 58.28 72 SER A O 1
ATOM 586 N N . THR A 1 73 ? 0.667 -21.489 16.366 1.00 56.25 73 THR A N 1
ATOM 587 C CA . THR A 1 73 ? 0.099 -22.787 15.953 1.00 56.25 73 THR A CA 1
ATOM 588 C C . THR A 1 73 ? -1.271 -22.526 15.300 1.00 56.25 73 THR A C 1
ATOM 590 O O . THR A 1 73 ? -1.996 -21.642 15.762 1.00 56.25 73 THR A O 1
ATOM 593 N N . PRO A 1 74 ? -1.646 -23.222 14.212 1.00 54.41 74 PRO A N 1
ATOM 594 C CA . PRO A 1 74 ? -2.791 -22.823 13.408 1.00 54.41 74 PRO A CA 1
ATOM 595 C C . PRO A 1 74 ? -4.074 -23.021 14.213 1.00 54.41 74 PRO A C 1
ATOM 597 O O . PRO A 1 74 ? -4.505 -24.150 14.452 1.00 54.41 74 PRO A O 1
ATOM 600 N N . VAL A 1 75 ? -4.717 -21.917 14.594 1.00 54.12 75 VAL A N 1
ATOM 601 C CA . VAL A 1 75 ? -6.143 -21.939 14.907 1.00 54.12 75 VAL A CA 1
ATOM 602 C C . VAL A 1 75 ? -6.831 -22.251 13.587 1.00 54.12 75 VAL A C 1
ATOM 604 O O . VAL A 1 75 ? -6.965 -21.384 12.721 1.00 54.12 75 VAL A O 1
ATOM 607 N N . LYS A 1 76 ? -7.192 -23.526 13.403 1.00 50.81 76 LYS A N 1
ATOM 608 C CA . LYS A 1 76 ? -8.130 -23.951 12.368 1.00 50.81 76 LYS A CA 1
ATOM 609 C C . LYS A 1 76 ? -9.331 -23.025 12.479 1.00 50.81 76 LYS A C 1
ATOM 611 O O . LYS A 1 76 ? -10.066 -23.062 13.460 1.00 50.81 76 LYS A O 1
ATOM 616 N N . SER A 1 77 ? -9.472 -22.141 11.503 1.00 47.06 77 SER A N 1
ATOM 617 C CA . SER A 1 77 ? -10.723 -21.442 11.292 1.00 47.06 77 SER A CA 1
ATOM 618 C C . SER A 1 77 ? -11.688 -22.522 10.834 1.00 47.06 77 SER A C 1
ATOM 620 O O . SER A 1 77 ? -11.654 -22.914 9.668 1.00 47.06 77 SER A O 1
ATOM 622 N N . ASP A 1 78 ? -12.462 -23.073 11.769 1.00 45.41 78 ASP A N 1
ATOM 623 C CA .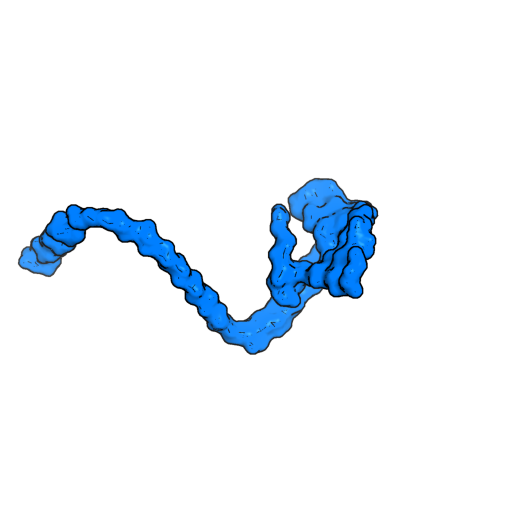 ASP A 1 78 ? -13.636 -23.867 11.446 1.00 45.41 78 ASP A CA 1
ATOM 624 C C . ASP A 1 78 ? -14.551 -22.957 10.630 1.00 45.41 78 ASP A C 1
ATOM 626 O O . ASP A 1 78 ? -15.333 -22.156 11.138 1.00 45.41 78 ASP A O 1
ATOM 630 N N . THR A 1 79 ? -14.381 -23.038 9.314 1.00 42.28 79 THR A N 1
ATOM 631 C CA . THR A 1 79 ? -15.417 -22.686 8.365 1.00 42.28 79 THR A CA 1
ATOM 632 C C . THR A 1 79 ? -16.503 -23.722 8.582 1.00 42.28 79 THR A C 1
ATOM 634 O O . THR A 1 79 ? -16.551 -24.751 7.913 1.00 42.28 79 THR A O 1
ATOM 637 N N . THR A 1 80 ? -17.364 -23.462 9.560 1.00 43.09 80 THR A N 1
ATOM 638 C CA . THR A 1 80 ? -18.706 -24.021 9.585 1.00 43.09 80 THR A CA 1
ATOM 639 C C . THR A 1 80 ? -19.420 -23.398 8.394 1.00 43.09 80 THR A C 1
ATOM 641 O O . THR A 1 80 ? -20.099 -22.379 8.500 1.00 43.09 80 THR A O 1
ATOM 644 N N . ALA A 1 81 ? -19.171 -23.967 7.216 1.00 49.94 81 ALA A N 1
ATOM 645 C CA . ALA A 1 81 ? -20.061 -23.835 6.089 1.00 49.94 81 ALA A CA 1
ATOM 646 C C . ALA A 1 81 ? -21.386 -24.437 6.556 1.00 49.94 81 ALA A C 1
ATOM 648 O O . ALA A 1 81 ? -21.539 -25.653 6.647 1.00 49.94 81 ALA A O 1
ATOM 649 N N . THR A 1 82 ? -22.318 -23.572 6.944 1.00 41.00 82 THR A N 1
ATOM 650 C CA . THR A 1 82 ? -23.723 -23.931 7.082 1.00 41.00 82 THR A CA 1
ATOM 651 C C . THR A 1 82 ? -24.209 -24.324 5.690 1.00 41.00 82 THR A C 1
ATOM 653 O O . THR A 1 82 ? -24.652 -23.482 4.910 1.00 41.00 82 THR A O 1
ATOM 656 N N . GLU A 1 83 ? -24.056 -25.602 5.346 1.00 42.84 83 GLU A N 1
ATOM 657 C CA . GLU A 1 83 ? -24.721 -26.219 4.207 1.00 42.84 83 GLU A CA 1
ATOM 658 C C . GLU A 1 83 ? -26.223 -26.244 4.499 1.00 42.84 83 GLU A C 1
ATOM 660 O O . GLU A 1 83 ? -26.750 -27.154 5.134 1.00 42.84 83 GLU A O 1
ATOM 665 N N . PHE A 1 84 ? -26.930 -25.227 4.015 1.00 48.16 84 PHE A N 1
ATOM 666 C CA . PHE A 1 84 ? -28.324 -25.403 3.637 1.00 48.16 84 PHE A CA 1
ATOM 667 C C . PHE A 1 84 ? -28.341 -26.224 2.344 1.00 48.16 84 PHE A C 1
ATOM 669 O O . PHE A 1 84 ? -28.248 -25.672 1.249 1.00 48.16 84 PHE A O 1
ATOM 676 N N . THR A 1 85 ? -28.442 -27.546 2.467 1.00 40.75 85 THR A N 1
ATOM 677 C CA . THR A 1 85 ? -29.059 -28.359 1.416 1.00 40.75 85 THR A CA 1
ATOM 678 C C . THR A 1 85 ? -30.270 -29.040 2.017 1.00 40.75 85 THR A C 1
ATOM 680 O O . THR A 1 85 ? -30.182 -30.008 2.768 1.00 40.75 85 THR A O 1
ATOM 683 N N . ASP A 1 86 ? -31.409 -28.427 1.728 1.00 44.56 86 ASP A N 1
ATOM 684 C CA . ASP A 1 86 ? -32.688 -29.088 1.837 1.00 44.56 86 ASP A CA 1
ATOM 685 C C . ASP A 1 86 ? -32.765 -30.179 0.760 1.00 44.56 86 ASP A C 1
ATOM 687 O O . ASP A 1 86 ? -32.327 -30.000 -0.380 1.00 44.56 86 ASP A O 1
ATOM 691 N N . ASP A 1 87 ? -33.387 -31.273 1.172 1.00 43.00 87 ASP A N 1
ATOM 692 C CA . ASP A 1 87 ? -34.073 -32.273 0.370 1.00 43.00 87 ASP A CA 1
ATOM 693 C C . ASP A 1 87 ? -33.360 -33.432 -0.364 1.00 43.00 87 ASP A C 1
ATOM 695 O O . ASP A 1 87 ? -32.487 -33.319 -1.223 1.00 43.00 87 ASP A O 1
ATOM 699 N N . ALA A 1 88 ? -33.996 -34.583 -0.105 1.00 39.41 88 ALA A N 1
ATOM 700 C CA . ALA A 1 88 ? -34.294 -35.676 -1.024 1.00 39.41 88 ALA A CA 1
ATOM 701 C C . ALA A 1 88 ? -33.258 -36.803 -1.224 1.00 39.41 88 ALA A C 1
ATOM 703 O O . ALA A 1 88 ? -32.512 -36.891 -2.197 1.00 39.41 88 ALA A O 1
ATOM 704 N N . ALA A 1 89 ? -33.406 -37.830 -0.380 1.00 50.88 89 ALA A N 1
ATOM 705 C CA . ALA A 1 89 ? -33.841 -39.146 -0.863 1.00 50.88 89 ALA A CA 1
ATOM 706 C C . ALA A 1 89 ? -33.104 -39.739 -2.091 1.00 50.88 89 ALA A C 1
ATOM 708 O O . ALA A 1 89 ? -33.736 -40.086 -3.086 1.00 50.88 89 ALA A O 1
ATOM 709 N N . ARG A 1 90 ? -31.778 -39.942 -2.023 1.00 47.62 90 ARG A N 1
ATOM 710 C CA . ARG A 1 90 ? -31.037 -40.769 -3.013 1.00 47.62 90 ARG A CA 1
ATOM 711 C C . ARG A 1 90 ? -29.896 -41.636 -2.458 1.00 47.62 90 ARG A C 1
ATOM 713 O O . ARG A 1 90 ? -29.101 -42.177 -3.223 1.00 47.62 90 ARG A O 1
ATOM 720 N N . ALA A 1 91 ? -29.823 -41.850 -1.144 1.00 51.94 91 ALA A N 1
ATOM 721 C CA . ALA A 1 91 ? -28.718 -42.595 -0.525 1.00 51.94 91 ALA A CA 1
ATOM 722 C C . ALA A 1 91 ? -28.789 -44.139 -0.657 1.00 51.94 91 ALA A C 1
ATOM 724 O O . ALA A 1 91 ? -27.821 -44.819 -0.322 1.00 51.94 91 ALA A O 1
ATOM 725 N N . SER A 1 92 ? -29.876 -44.729 -1.171 1.00 57.16 92 SER A N 1
ATOM 726 C CA . SER A 1 92 ? -30.056 -46.196 -1.201 1.00 57.16 92 SER A CA 1
ATOM 727 C C . SER A 1 92 ? -29.642 -46.903 -2.507 1.00 57.16 92 SER A C 1
ATOM 729 O O . SER A 1 92 ? -29.610 -48.133 -2.546 1.00 57.16 92 SER A O 1
ATOM 731 N N . GLY A 1 93 ? -29.286 -46.173 -3.572 1.00 57.41 93 GLY A N 1
ATOM 732 C CA . GLY A 1 93 ? -28.993 -46.771 -4.890 1.00 57.41 93 GLY A CA 1
ATOM 733 C C . GLY A 1 93 ? -27.515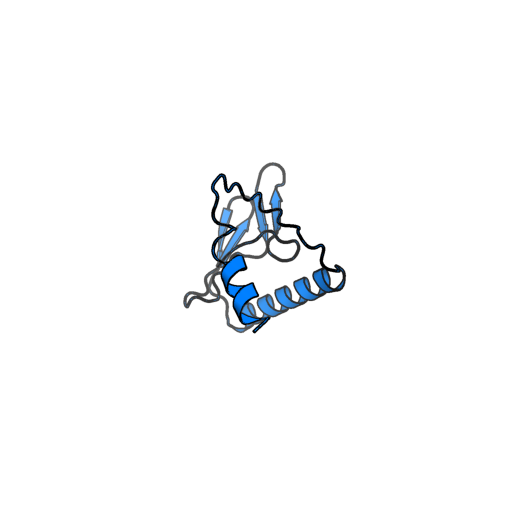 -47.054 -5.198 1.00 57.41 93 GLY A C 1
ATOM 734 O O . GLY A 1 93 ? -27.214 -47.882 -6.055 1.00 57.41 93 GLY A O 1
ATOM 735 N N . LEU A 1 94 ? -26.586 -46.368 -4.526 1.00 62.22 94 LEU A N 1
ATOM 736 C CA . LEU A 1 94 ? -25.147 -46.445 -4.834 1.00 62.22 94 LEU A CA 1
ATOM 737 C C . LEU A 1 94 ? -24.376 -47.337 -3.849 1.00 62.22 94 LEU A C 1
ATOM 739 O O . LEU A 1 94 ? -23.472 -48.065 -4.251 1.00 62.22 94 LEU A O 1
ATOM 743 N N . TRP A 1 95 ? -24.781 -47.358 -2.577 1.00 60.12 95 TRP A N 1
ATOM 744 C CA . TRP A 1 95 ? -24.149 -48.172 -1.528 1.00 60.12 95 TRP A CA 1
ATOM 745 C C . TRP A 1 95 ? -24.576 -49.646 -1.530 1.00 60.12 95 TRP A C 1
ATOM 747 O O . TRP A 1 95 ? -23.858 -50.497 -1.006 1.00 60.12 95 TRP A O 1
ATOM 757 N N . SER A 1 96 ? -25.715 -49.964 -2.148 1.00 59.09 96 SER A N 1
ATOM 758 C CA . SER A 1 96 ? -26.170 -51.342 -2.369 1.00 59.09 96 SER A CA 1
ATOM 759 C C . SER A 1 96 ? -25.322 -52.056 -3.427 1.00 59.09 96 SER A C 1
ATOM 761 O O . SER A 1 96 ? -24.958 -53.213 -3.244 1.00 59.09 96 SER A O 1
ATOM 763 N N . ARG A 1 97 ? -24.896 -51.338 -4.474 1.00 60.00 97 ARG A N 1
ATOM 764 C CA . ARG A 1 97 ? -24.114 -51.897 -5.590 1.00 60.00 97 ARG A CA 1
ATOM 765 C C . ARG A 1 97 ? -22.640 -52.144 -5.265 1.00 60.00 97 ARG A C 1
ATOM 767 O O . ARG A 1 97 ? -22.040 -53.054 -5.824 1.00 60.00 97 ARG A O 1
ATOM 774 N N . LEU A 1 98 ? -22.059 -51.374 -4.342 1.00 68.75 98 LEU A N 1
ATOM 775 C CA . LEU A 1 98 ? -20.666 -51.568 -3.918 1.00 68.75 98 LEU A CA 1
ATOM 776 C C . LEU A 1 98 ? -20.503 -52.791 -2.994 1.00 68.75 98 LEU A C 1
ATOM 778 O O . LEU A 1 98 ? -19.474 -53.461 -3.022 1.00 68.75 98 LEU A O 1
ATOM 782 N N . ARG A 1 99 ? -21.528 -53.110 -2.190 1.00 68.88 99 ARG A N 1
ATOM 783 C CA . ARG A 1 99 ? -21.506 -54.257 -1.267 1.00 68.88 99 ARG A CA 1
ATOM 784 C C . ARG A 1 99 ? -21.636 -55.605 -1.976 1.00 68.88 99 ARG A C 1
ATOM 786 O O . ARG A 1 99 ? -21.025 -56.564 -1.525 1.00 68.88 99 ARG A O 1
ATOM 793 N N . GLU A 1 100 ? -22.360 -55.669 -3.093 1.00 63.50 100 GLU A N 1
ATOM 794 C CA . GLU A 1 100 ? -22.487 -56.896 -3.898 1.00 63.50 100 GLU A CA 1
ATOM 795 C C . GLU A 1 100 ? -21.180 -57.302 -4.601 1.00 63.50 100 GLU A C 1
ATOM 797 O O . GLU A 1 100 ? -20.985 -58.481 -4.884 1.00 63.50 100 GLU A O 1
ATOM 802 N N . TRP A 1 101 ? -20.259 -56.363 -4.851 1.00 62.59 101 TRP A N 1
ATOM 803 C CA . TRP A 1 101 ? -18.959 -56.662 -5.469 1.00 62.59 101 TRP A CA 1
ATOM 804 C C . TRP A 1 101 ? -17.906 -57.149 -4.462 1.00 62.59 101 TRP A C 1
ATOM 806 O O . TRP A 1 101 ? -17.044 -57.946 -4.812 1.00 62.59 101 TRP A O 1
ATOM 816 N N . LEU A 1 102 ? -17.982 -56.701 -3.205 1.00 68.56 102 LEU A N 1
ATOM 817 C CA . LEU A 1 102 ? -16.990 -57.029 -2.171 1.00 68.56 102 LEU A CA 1
ATOM 818 C C . LEU A 1 102 ? -17.224 -58.375 -1.464 1.00 68.56 102 LEU A C 1
ATOM 820 O O . LEU A 1 102 ? -16.364 -58.805 -0.701 1.00 68.56 102 LEU A O 1
ATOM 824 N N . PHE A 1 103 ? -18.354 -59.041 -1.708 1.00 64.88 103 PHE A N 1
ATOM 825 C CA . PHE A 1 103 ? -18.698 -60.331 -1.094 1.00 64.88 103 PHE A CA 1
ATOM 826 C C . PHE A 1 103 ? -19.112 -61.395 -2.127 1.00 64.88 103 PHE A C 1
ATOM 828 O O . PHE A 1 103 ? -20.001 -62.205 -1.859 1.00 64.88 103 PHE A O 1
ATOM 835 N N . ARG A 1 104 ? -18.459 -61.405 -3.297 1.00 49.62 104 ARG A N 1
ATOM 836 C CA . ARG A 1 104 ? -18.501 -62.522 -4.249 1.00 49.62 104 ARG A CA 1
ATOM 837 C C . ARG A 1 104 ? -17.129 -63.159 -4.410 1.00 49.62 104 ARG A C 1
ATOM 839 O O . ARG A 1 104 ? -16.149 -62.395 -4.520 1.00 49.62 104 ARG A O 1
#

InterPro domains:
  IPR045384 Protein of unknown function DUF6527 [PF20137] (7-46)